Protein AF-A0A060VR24-F1 (afdb_monomer)

Mean predicted aligned error: 9.22 Å

Foldseek 3Di:
DDDDPPPFDEDEDEDDDDPPKFTWDWDWDDPDPQFWIKIKTWDIPDLAKDKDKDFPDPDDPDFKDWADWAADPVRIIMTMMTGRDGGHIYIYMYGPPPDD

Sequence (100 aa):
MGPYSIKTYYWCEAQHPLTSSLPPSVSLLQKTHSSPVTCHATGFYPSGVMVFWQKDGPDHHEDVEYGETLPNKDGTFQKNTHQWSSGKATINVWFSSQLV

Nearest PDB structures (foldseek):
  6lbe-assembly2_C  TM=8.432E-01  e=3.001E-07  Ctenopharyngodon idella
  5y91-assembly1_A  TM=9.300E-01  e=5.836E-07  Ctenopharyngodon idella
  6lbe-assembly1_A  TM=9.178E-01  e=4.942E-07  Ctenopharyngodon idella
  7llj-assembly1_C  TM=8.371E-01  e=1.918E-05  Homo sapiens
  6dfw-assembly2_D  TM=8.500E-01  e=4.151E-03  Mus musculus

Secondary structure (DSSP, 8-state):
---------EEEEEPPPPTT-BPPEEEEEESSTTSPEEEEEEEEBSS-EEEEEEESSS---TTEEEEEEEE-TTS-EEEEEEE-S-S-EEEEEEE-----

Organism: Oncorhynchus mykiss (NCBI:txid8022)

Solvent-accessible surface area (backbone atoms only — not comparable to full-atom values): 6092 Å² total; per-residue (Å²): 141,80,86,71,86,76,83,65,51,76,50,60,47,56,54,85,52,58,100,89,39,44,50,47,51,59,43,78,47,62,89,44,99,88,44,46,45,28,41,41,34,31,61,17,32,70,82,53,66,43,75,46,75,42,53,89,64,89,83,78,87,82,52,68,50,77,50,68,78,42,80,45,97,86,75,29,24,33,37,41,35,36,35,68,71,91,54,47,35,46,32,43,36,39,71,56,76,84,72,128

Structure (mmCIF, N/CA/C/O backbone):
data_AF-A0A060VR24-F1
#
_entry.id   AF-A0A060VR24-F1
#
loop_
_atom_site.group_PDB
_atom_site.id
_atom_site.type_symbol
_atom_site.label_atom_id
_atom_site.label_alt_id
_atom_site.label_comp_id
_atom_site.label_asym_id
_atom_site.label_entity_id
_atom_site.label_seq_id
_atom_site.pdbx_PDB_ins_code
_atom_site.Cartn_x
_atom_site.Cartn_y
_atom_site.Cartn_z
_atom_site.occupancy
_atom_site.B_iso_or_equiv
_atom_site.auth_seq_id
_atom_site.auth_comp_id
_atom_site.auth_asym_id
_atom_site.auth_atom_id
_atom_site.pdbx_PDB_model_num
ATOM 1 N N . MET A 1 1 ? 27.827 8.191 -26.602 1.00 37.31 1 MET A N 1
ATOM 2 C CA . MET A 1 1 ? 26.632 7.338 -26.772 1.00 37.31 1 MET A CA 1
ATOM 3 C C . MET A 1 1 ? 26.244 6.807 -25.397 1.00 37.31 1 MET A C 1
ATOM 5 O O . MET A 1 1 ? 26.782 5.796 -24.981 1.00 37.31 1 MET A O 1
ATOM 9 N N . GLY A 1 2 ? 25.427 7.534 -24.633 1.00 38.09 2 GLY A N 1
ATOM 10 C CA . GLY A 1 2 ? 24.874 7.023 -23.372 1.00 38.09 2 GLY A CA 1
ATOM 11 C C . GLY A 1 2 ? 23.423 6.633 -23.633 1.00 38.09 2 GLY A C 1
ATOM 12 O O . GLY A 1 2 ? 22.659 7.529 -23.998 1.00 38.09 2 GLY A O 1
ATOM 13 N N . PRO A 1 3 ? 23.032 5.350 -23.574 1.00 53.41 3 PRO A N 1
ATOM 14 C CA . PRO A 1 3 ? 21.689 4.980 -23.967 1.00 53.41 3 PRO A CA 1
ATOM 15 C C . PRO A 1 3 ? 20.725 5.312 -22.823 1.00 53.41 3 PRO A C 1
ATOM 17 O O . PRO A 1 3 ? 20.782 4.725 -21.752 1.00 53.41 3 PRO A O 1
ATOM 20 N N . TYR A 1 4 ? 19.870 6.299 -23.085 1.00 43.78 4 TYR A N 1
ATOM 21 C CA . TYR A 1 4 ? 18.484 6.396 -22.629 1.00 43.78 4 TYR A CA 1
ATOM 22 C C . TYR A 1 4 ? 18.223 6.102 -21.142 1.00 43.78 4 TYR A C 1
ATOM 24 O O . TYR A 1 4 ? 17.939 4.973 -20.750 1.00 43.78 4 TYR A O 1
ATOM 32 N N . SER A 1 5 ? 18.176 7.153 -20.319 1.00 39.72 5 SER A N 1
ATOM 33 C CA . SER A 1 5 ? 17.459 7.092 -19.044 1.00 39.72 5 SER A CA 1
ATOM 34 C C . SER A 1 5 ? 15.980 6.835 -19.340 1.00 39.72 5 SER A C 1
ATOM 36 O O . SER A 1 5 ? 15.238 7.760 -19.677 1.00 39.72 5 SER A O 1
ATOM 38 N N . ILE A 1 6 ? 15.547 5.577 -19.261 1.00 53.97 6 ILE A N 1
ATOM 39 C CA . ILE A 1 6 ? 14.128 5.224 -19.241 1.00 53.97 6 ILE A CA 1
ATOM 40 C C . ILE A 1 6 ? 13.524 5.982 -18.054 1.00 53.97 6 ILE A C 1
ATOM 42 O O . ILE A 1 6 ? 13.864 5.717 -16.902 1.00 53.97 6 ILE A O 1
ATOM 46 N N . LYS A 1 7 ? 12.695 6.996 -18.327 1.00 44.12 7 LYS A N 1
ATOM 47 C CA . LYS A 1 7 ? 11.958 7.712 -17.282 1.00 44.12 7 LYS A CA 1
ATOM 48 C C . LYS A 1 7 ? 10.880 6.775 -16.753 1.00 44.12 7 LYS A C 1
ATOM 50 O O . LYS A 1 7 ? 9.782 6.718 -17.299 1.00 44.12 7 LYS A O 1
ATOM 55 N N . THR A 1 8 ? 11.213 6.023 -15.715 1.00 56.66 8 THR A N 1
ATOM 56 C CA . THR A 1 8 ? 10.254 5.189 -14.997 1.00 56.66 8 THR A CA 1
ATOM 57 C C . THR A 1 8 ? 9.495 6.068 -14.014 1.00 56.66 8 THR A C 1
ATOM 59 O O . THR A 1 8 ? 10.097 6.659 -13.120 1.00 56.66 8 THR A O 1
ATOM 62 N N . TYR A 1 9 ? 8.187 6.196 -14.205 1.00 62.75 9 TYR A N 1
ATOM 63 C CA . TYR A 1 9 ? 7.302 6.890 -13.280 1.00 62.75 9 TYR A CA 1
ATOM 64 C C . TYR A 1 9 ? 6.256 5.907 -12.773 1.00 62.75 9 TYR A C 1
ATOM 66 O O . TYR A 1 9 ? 5.761 5.074 -13.529 1.00 62.75 9 TYR A O 1
ATOM 74 N N . TYR A 1 10 ? 5.954 6.001 -11.487 1.00 70.56 10 TYR A N 1
ATOM 75 C CA . TYR A 1 10 ? 5.016 5.135 -10.787 1.00 70.56 10 TYR A CA 1
ATOM 76 C C . TYR A 1 10 ? 3.962 6.020 -10.133 1.00 70.56 10 TYR A C 1
ATOM 78 O O . TYR A 1 10 ? 4.292 7.104 -9.642 1.00 70.56 10 TYR A O 1
ATOM 86 N N . TRP A 1 11 ? 2.715 5.571 -10.107 1.00 73.69 11 TRP A N 1
ATOM 87 C CA . TRP A 1 11 ? 1.647 6.262 -9.396 1.00 73.69 11 TRP A CA 1
ATOM 88 C C . TRP A 1 11 ? 0.731 5.237 -8.740 1.00 73.69 11 TRP A C 1
ATOM 90 O O . TRP A 1 11 ? 0.411 4.205 -9.329 1.00 73.69 11 TRP A O 1
ATOM 100 N N . CYS A 1 12 ? 0.351 5.521 -7.494 1.00 77.75 12 CYS A N 1
ATOM 101 C CA . CYS A 1 12 ? -0.640 4.743 -6.772 1.00 77.75 12 CYS A CA 1
ATOM 102 C C . CYS A 1 12 ? -1.860 5.608 -6.513 1.00 77.75 12 CYS A C 1
ATOM 104 O O . CYS A 1 12 ? -1.729 6.697 -5.951 1.00 77.75 12 CYS A O 1
ATOM 106 N N . GLU A 1 13 ? -3.020 5.117 -6.927 1.00 80.56 13 GLU A N 1
ATOM 107 C CA . GLU A 1 13 ? -4.286 5.820 -6.811 1.00 80.56 13 GLU A CA 1
ATOM 108 C C . GLU A 1 13 ? -5.342 4.919 -6.164 1.00 80.56 13 GLU A C 1
ATOM 110 O O . GLU A 1 13 ? -5.400 3.705 -6.379 1.00 80.56 13 GLU A O 1
ATOM 115 N N . ALA A 1 14 ? -6.170 5.542 -5.332 1.00 80.94 14 ALA A N 1
ATOM 116 C CA . ALA A 1 14 ? -7.316 4.926 -4.694 1.00 80.94 14 ALA A CA 1
ATOM 117 C C . ALA A 1 14 ? -8.596 5.396 -5.380 1.00 80.94 14 ALA A C 1
ATOM 119 O O . ALA A 1 14 ? -8.818 6.601 -5.509 1.00 80.94 14 ALA A O 1
ATOM 120 N N . GLN A 1 15 ? -9.468 4.463 -5.762 1.00 77.38 15 GLN A N 1
ATOM 121 C CA . GLN A 1 15 ? -10.792 4.826 -6.255 1.00 77.38 15 GLN A CA 1
ATOM 122 C C . GLN A 1 15 ? -11.689 5.304 -5.104 1.00 77.38 15 GLN A C 1
ATOM 124 O O . GLN A 1 15 ? -11.562 4.856 -3.960 1.00 77.38 15 GLN A O 1
ATOM 129 N N . HIS A 1 16 ? -12.638 6.191 -5.419 1.00 68.62 16 HIS A N 1
ATOM 130 C CA . HIS A 1 16 ? -13.605 6.685 -4.443 1.00 68.62 16 HIS A CA 1
ATOM 131 C C . HIS A 1 16 ? -14.412 5.539 -3.806 1.00 68.62 16 HIS A C 1
ATOM 133 O O . HIS A 1 16 ? -14.801 4.591 -4.495 1.00 68.62 16 HIS A O 1
ATOM 139 N N . PRO A 1 17 ? -14.686 5.627 -2.496 1.00 65.12 17 PRO A N 1
ATOM 140 C CA . PRO A 1 17 ? -15.408 4.603 -1.768 1.00 65.12 17 PRO A CA 1
ATOM 141 C C . PRO A 1 17 ? -16.897 4.639 -2.118 1.00 65.12 17 PRO A C 1
ATOM 143 O O . PRO A 1 17 ? -17.457 5.679 -2.470 1.00 65.12 17 PRO A O 1
ATOM 146 N N . LEU A 1 18 ? -17.559 3.492 -1.961 1.00 66.50 18 LEU A N 1
ATOM 147 C CA . LEU A 1 18 ? -19.020 3.444 -1.884 1.00 66.50 18 LEU A CA 1
ATOM 148 C C . LEU A 1 18 ? -19.486 4.218 -0.639 1.00 66.50 18 LEU A C 1
ATOM 150 O O . LEU A 1 18 ? -18.724 4.387 0.310 1.00 66.50 18 LEU A O 1
ATOM 154 N N . THR A 1 19 ? -20.744 4.661 -0.608 1.00 68.44 19 THR A N 1
ATOM 155 C CA . THR A 1 19 ? -21.294 5.583 0.411 1.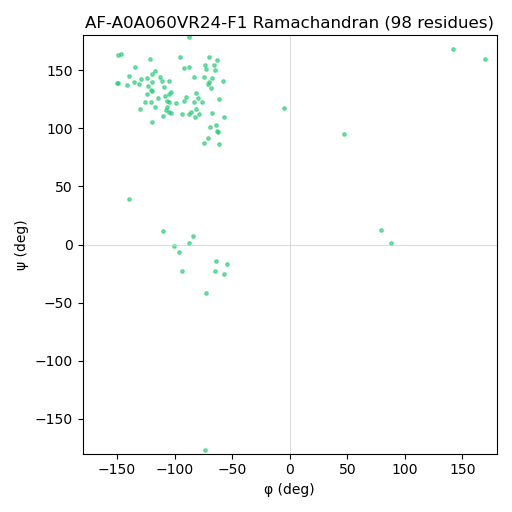00 68.44 19 THR A CA 1
ATOM 156 C C . THR A 1 19 ? -21.106 5.128 1.872 1.00 68.44 19 THR A C 1
ATOM 158 O O . THR A 1 19 ? -21.213 5.943 2.781 1.00 68.44 19 THR A O 1
ATOM 161 N N . SER A 1 20 ? -20.804 3.848 2.115 1.00 71.50 20 SER A N 1
ATOM 162 C CA . SER A 1 20 ? -20.582 3.249 3.438 1.00 71.50 20 SER A CA 1
ATOM 163 C C . SER A 1 20 ? -19.126 2.846 3.733 1.00 71.50 20 SER A C 1
ATOM 165 O O . SER A 1 20 ? -18.890 2.096 4.680 1.00 71.50 20 SER A O 1
ATOM 167 N N . SER A 1 21 ? -18.154 3.262 2.919 1.00 79.38 21 SER A N 1
ATOM 168 C CA . SER A 1 21 ? -16.754 2.832 3.016 1.00 79.38 21 SER A CA 1
ATOM 169 C C . SER A 1 21 ? -15.805 4.008 3.277 1.00 79.38 21 SER A C 1
ATOM 171 O O . SER A 1 21 ? -16.036 5.127 2.820 1.00 79.38 21 SER A O 1
ATOM 173 N N . LEU A 1 22 ? -14.732 3.754 4.035 1.00 84.38 22 LEU A N 1
ATOM 174 C CA . LEU A 1 22 ? -13.639 4.710 4.216 1.00 84.38 22 LEU A CA 1
ATOM 175 C C . LEU A 1 22 ? -12.583 4.487 3.124 1.00 84.38 22 LEU A C 1
ATOM 177 O O . LEU A 1 22 ? -12.124 3.349 2.992 1.00 84.38 22 LEU A O 1
ATOM 181 N N . PRO A 1 23 ? -12.182 5.531 2.371 1.00 83.31 23 PRO A N 1
ATOM 182 C CA . PRO A 1 23 ? -11.211 5.412 1.284 1.00 83.31 23 PRO A CA 1
ATOM 183 C C . PRO A 1 23 ? -9.811 5.059 1.803 1.00 83.31 23 PRO A C 1
ATOM 185 O O . PRO A 1 23 ? -9.404 5.598 2.834 1.00 83.31 23 PRO A O 1
ATOM 188 N N . PRO A 1 24 ? -9.022 4.232 1.087 1.00 87.06 24 PRO A N 1
ATOM 189 C CA . PRO A 1 24 ? -7.618 4.065 1.415 1.00 87.06 24 PRO A CA 1
ATOM 190 C C . PRO A 1 24 ? -6.851 5.347 1.111 1.00 87.06 24 PRO A C 1
ATOM 192 O O . PRO A 1 24 ? -6.957 5.922 0.030 1.00 87.06 24 PRO A O 1
ATOM 195 N N . SER A 1 25 ? -6.003 5.746 2.048 1.00 88.56 25 SER A N 1
ATOM 196 C CA . SER A 1 25 ? -4.887 6.641 1.770 1.00 88.56 25 SER A CA 1
ATOM 197 C C . SER A 1 25 ? -3.758 5.821 1.157 1.00 88.56 25 SER A C 1
ATOM 199 O O . SER A 1 25 ? -3.345 4.813 1.734 1.00 88.56 25 SER A O 1
ATOM 201 N N . VAL A 1 26 ? -3.274 6.239 -0.011 1.00 88.06 26 VAL A N 1
ATOM 202 C CA . VAL A 1 26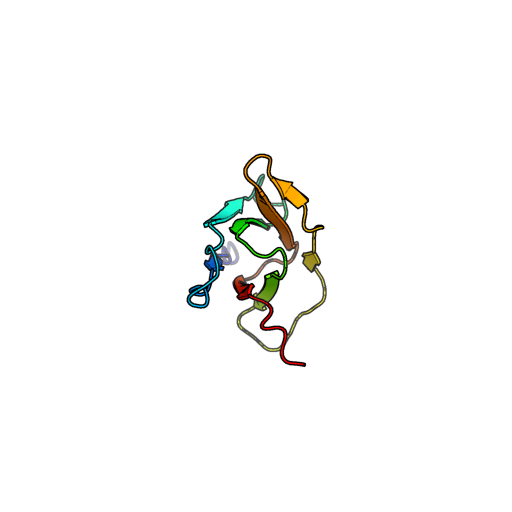 ? -2.221 5.542 -0.757 1.00 88.06 26 VAL A CA 1
ATOM 203 C C . VAL A 1 26 ? -0.930 6.344 -0.764 1.00 88.06 26 VAL A C 1
ATOM 205 O O . VAL A 1 26 ? -0.935 7.567 -0.894 1.00 88.06 26 VAL A O 1
ATOM 208 N N . SER A 1 27 ? 0.193 5.647 -0.631 1.00 88.00 27 SER A N 1
ATOM 209 C CA . SER A 1 27 ? 1.522 6.239 -0.745 1.00 88.00 27 SER A CA 1
ATOM 210 C C . SER A 1 27 ? 2.460 5.314 -1.506 1.00 88.00 27 SER A C 1
ATOM 212 O O . SER A 1 27 ? 2.375 4.087 -1.412 1.00 88.00 27 SER A O 1
ATOM 214 N N . LEU A 1 28 ? 3.350 5.925 -2.284 1.00 85.69 28 LEU A N 1
ATOM 215 C CA . LEU A 1 28 ? 4.369 5.220 -3.041 1.00 85.69 28 LEU A CA 1
ATOM 216 C C . LEU A 1 28 ? 5.694 5.278 -2.279 1.00 85.69 28 LEU A C 1
ATOM 218 O O . LEU A 1 28 ? 6.207 6.360 -1.994 1.00 85.69 28 LEU A O 1
ATOM 222 N N . LEU A 1 29 ? 6.255 4.116 -1.962 1.00 85.81 29 LEU A N 1
ATOM 223 C CA . LEU A 1 29 ? 7.496 3.983 -1.210 1.00 85.81 29 LEU A CA 1
ATOM 224 C C . LEU A 1 29 ? 8.523 3.233 -2.060 1.00 85.81 29 LEU A C 1
ATOM 226 O O . LEU A 1 29 ? 8.305 2.089 -2.454 1.00 85.81 29 LEU A O 1
ATOM 230 N N . GLN A 1 30 ? 9.673 3.856 -2.304 1.00 84.00 30 GLN A N 1
ATOM 231 C CA . GLN A 1 30 ? 10.811 3.223 -2.965 1.00 84.00 30 GLN A CA 1
ATOM 232 C C . GLN A 1 30 ? 12.065 3.464 -2.124 1.00 84.00 30 GLN A C 1
ATOM 234 O O . GLN A 1 30 ? 12.474 4.604 -1.920 1.00 84.00 30 GLN A O 1
ATOM 239 N N . LYS A 1 31 ? 12.672 2.389 -1.608 1.00 79.12 31 LYS A N 1
ATOM 240 C CA . LYS A 1 31 ? 13.844 2.496 -0.719 1.00 79.12 31 LYS A CA 1
ATOM 241 C C . LYS A 1 31 ? 15.116 2.897 -1.471 1.00 79.12 31 LYS A C 1
ATOM 243 O O . LYS A 1 31 ? 15.894 3.699 -0.972 1.00 79.12 31 LYS A O 1
ATOM 248 N N . THR A 1 32 ? 15.335 2.329 -2.657 1.00 77.19 32 THR A N 1
ATOM 249 C CA . THR A 1 32 ? 16.473 2.630 -3.540 1.00 77.19 32 THR A CA 1
ATOM 250 C C . THR A 1 32 ? 16.048 2.501 -5.003 1.00 77.19 32 THR A C 1
ATOM 252 O O . THR A 1 32 ? 15.043 1.853 -5.295 1.00 77.19 32 THR A O 1
ATOM 255 N N . HIS A 1 33 ? 16.832 3.051 -5.937 1.00 73.44 33 HIS A N 1
ATOM 256 C CA . HIS A 1 33 ? 16.571 2.916 -7.378 1.00 73.44 33 HIS A CA 1
ATOM 257 C C . HIS A 1 33 ? 16.501 1.461 -7.870 1.00 73.44 33 HIS A C 1
ATOM 259 O O . HIS A 1 33 ? 15.827 1.200 -8.861 1.00 73.44 33 HIS A O 1
ATOM 265 N N . SER A 1 34 ? 17.151 0.532 -7.164 1.00 75.31 34 SER A N 1
ATOM 266 C CA . SER A 1 34 ? 17.151 -0.904 -7.471 1.00 75.31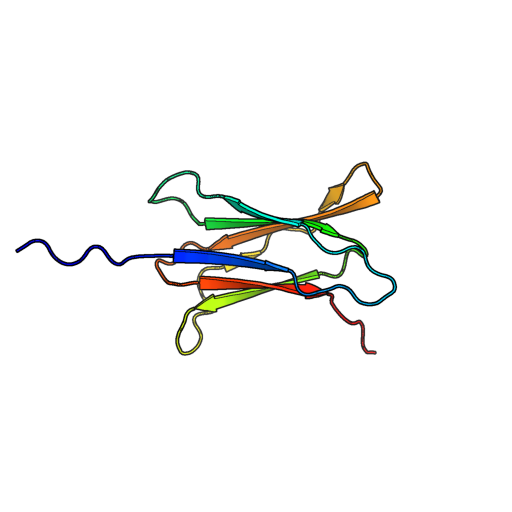 34 SER A CA 1
ATOM 267 C C . SER A 1 34 ? 16.187 -1.710 -6.591 1.00 75.31 34 SER A C 1
ATOM 269 O O . SER A 1 34 ? 16.115 -2.926 -6.725 1.00 75.31 34 SER A O 1
ATOM 271 N N . SER A 1 35 ? 15.494 -1.062 -5.649 1.00 78.25 35 SER A N 1
ATOM 272 C CA . SER A 1 35 ? 14.483 -1.692 -4.796 1.00 78.25 35 SER A CA 1
ATOM 273 C C . SER A 1 35 ? 13.112 -1.669 -5.468 1.00 78.25 35 SER A C 1
ATOM 275 O O . SER A 1 35 ? 12.830 -0.733 -6.222 1.00 78.25 35 SER A O 1
ATOM 277 N N . PRO A 1 36 ? 12.233 -2.632 -5.133 1.00 79.56 36 PRO A N 1
ATOM 278 C CA . PRO A 1 36 ? 10.888 -2.659 -5.665 1.00 79.56 36 PRO A CA 1
ATOM 279 C C . PRO A 1 36 ? 10.116 -1.446 -5.169 1.00 79.56 36 PRO A C 1
ATOM 281 O O . PRO A 1 36 ? 10.341 -0.930 -4.062 1.00 79.56 36 PRO A O 1
ATOM 284 N N . VAL A 1 37 ? 9.176 -1.014 -5.993 1.00 83.00 37 VAL A N 1
ATOM 285 C CA . VAL A 1 37 ? 8.239 0.029 -5.608 1.00 83.00 37 VAL A CA 1
ATOM 286 C C . VAL A 1 37 ? 7.139 -0.603 -4.785 1.00 83.00 37 VAL A C 1
ATOM 288 O O . VAL A 1 37 ? 6.572 -1.627 -5.156 1.00 83.00 37 VAL A O 1
ATOM 291 N N . THR A 1 38 ? 6.860 0.006 -3.641 1.00 86.75 38 THR A N 1
ATOM 292 C CA . THR A 1 38 ? 5.798 -0.419 -2.743 1.00 86.75 38 THR A CA 1
ATOM 293 C C . THR A 1 38 ? 4.653 0.572 -2.836 1.00 86.75 38 THR A C 1
ATOM 295 O O . THR A 1 38 ? 4.868 1.751 -2.558 1.00 86.75 38 THR A O 1
ATOM 298 N N . CYS A 1 39 ? 3.443 0.120 -3.168 1.00 86.12 39 CYS A N 1
ATOM 299 C CA . CYS A 1 39 ? 2.260 0.896 -2.810 1.00 86.12 39 CYS A CA 1
ATOM 300 C C . CYS A 1 39 ? 1.730 0.435 -1.460 1.00 86.12 39 CYS A C 1
ATOM 302 O O . CYS A 1 39 ? 1.426 -0.746 -1.262 1.00 86.12 39 CYS A O 1
ATOM 304 N N . HIS A 1 40 ? 1.634 1.392 -0.543 1.00 89.69 40 HIS A N 1
ATOM 305 C CA . HIS A 1 40 ? 1.033 1.222 0.768 1.00 89.69 40 HIS A CA 1
ATOM 306 C C . HIS A 1 40 ? -0.335 1.895 0.775 1.00 89.69 40 HIS A C 1
ATOM 308 O O . HIS A 1 40 ? -0.422 3.115 0.645 1.00 89.69 40 HIS A O 1
ATOM 314 N N . ALA A 1 41 ? -1.384 1.088 0.918 1.00 89.50 41 ALA A N 1
ATOM 315 C CA . ALA A 1 41 ? -2.752 1.536 1.138 1.00 89.50 41 ALA A CA 1
ATOM 316 C C . ALA A 1 41 ? -3.103 1.348 2.620 1.00 89.50 41 ALA A C 1
ATOM 318 O O . ALA A 1 41 ? -2.877 0.270 3.169 1.00 89.50 41 ALA A O 1
ATOM 319 N N . THR A 1 42 ? -3.658 2.362 3.278 1.00 91.19 42 THR A N 1
ATOM 320 C CA . THR A 1 42 ? -4.030 2.302 4.704 1.00 91.19 42 THR A CA 1
ATOM 321 C C . THR A 1 42 ? -5.244 3.174 5.011 1.00 91.19 42 THR A C 1
ATOM 323 O O . THR A 1 42 ? -5.596 4.044 4.219 1.00 91.19 42 THR A O 1
ATOM 326 N N . GLY A 1 43 ? -5.895 2.955 6.153 1.00 89.38 43 GLY A N 1
ATOM 327 C CA . GLY A 1 43 ? -7.039 3.759 6.592 1.00 89.38 43 GLY A CA 1
ATOM 328 C C . GLY A 1 43 ? -8.360 3.385 5.917 1.00 89.38 43 GLY A C 1
ATOM 329 O O . GLY A 1 43 ? -9.331 4.126 6.040 1.00 89.38 43 GLY A O 1
ATOM 330 N N . PHE A 1 44 ? -8.413 2.250 5.212 1.00 87.88 44 PHE A N 1
ATOM 331 C CA . PHE A 1 44 ? -9.622 1.808 4.521 1.00 87.88 44 PHE A CA 1
ATOM 332 C C . PHE A 1 44 ? -10.496 0.892 5.377 1.00 87.88 44 PHE A C 1
ATOM 334 O O . PHE A 1 44 ? -10.010 0.163 6.246 1.00 87.88 44 PHE A O 1
ATOM 341 N N . TYR A 1 45 ? -11.798 0.913 5.099 1.00 84.81 45 TYR A N 1
ATOM 342 C CA . TYR A 1 45 ? -12.788 0.013 5.690 1.00 84.81 45 TYR A CA 1
ATOM 343 C C . TYR A 1 45 ? -13.937 -0.231 4.698 1.00 84.81 45 TYR A C 1
ATOM 345 O O . TYR A 1 45 ? -14.391 0.739 4.080 1.00 84.81 45 TYR A O 1
ATOM 353 N N . PRO A 1 46 ? -14.466 -1.464 4.554 1.00 86.31 46 PRO A N 1
ATOM 354 C CA . PRO A 1 46 ? -14.074 -2.713 5.231 1.00 86.31 46 PRO A CA 1
ATOM 355 C C . PRO A 1 46 ? -12.740 -3.283 4.707 1.00 86.31 46 PRO A C 1
ATOM 357 O O . PRO A 1 46 ? -12.103 -2.679 3.852 1.00 86.31 46 PRO A O 1
ATOM 360 N N . SER A 1 47 ? -12.305 -4.452 5.196 1.00 84.31 47 SER A N 1
ATO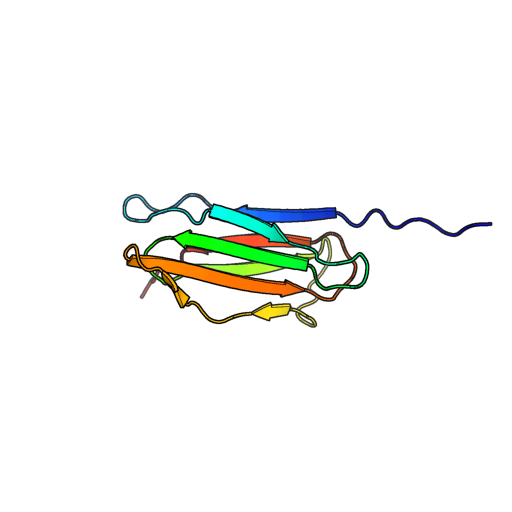M 361 C CA . SER A 1 47 ? -11.029 -5.087 4.801 1.00 84.31 47 SER A CA 1
ATOM 362 C C . SER A 1 47 ? -10.941 -5.502 3.325 1.00 84.31 47 SER A C 1
ATOM 364 O O . SER A 1 47 ? -9.857 -5.813 2.834 1.00 84.31 47 SER A O 1
ATOM 366 N N . GLY A 1 48 ? -12.070 -5.525 2.611 1.00 80.12 48 GLY A N 1
ATOM 367 C CA . GLY A 1 48 ? -12.160 -5.952 1.218 1.00 80.12 48 GLY A CA 1
ATOM 368 C C . GLY A 1 48 ? -11.594 -4.925 0.240 1.00 80.12 48 GLY A C 1
ATOM 369 O O . GLY A 1 48 ? -12.345 -4.128 -0.321 1.00 80.12 48 GLY A O 1
ATOM 370 N N . VAL A 1 49 ? -10.287 -4.994 -0.023 1.00 77.94 49 VAL A N 1
ATOM 371 C CA . VAL A 1 49 ? -9.613 -4.182 -1.043 1.00 77.94 49 VAL A CA 1
ATOM 372 C C . VAL A 1 49 ? -8.886 -5.056 -2.063 1.00 77.94 49 VAL A C 1
ATOM 374 O O . VAL A 1 49 ? -8.188 -6.021 -1.728 1.00 77.94 49 VAL A O 1
ATOM 377 N N . MET A 1 50 ? -9.020 -4.695 -3.330 1.00 77.62 50 MET A N 1
ATOM 378 C CA . MET A 1 50 ? -8.268 -5.277 -4.426 1.00 77.62 50 MET A CA 1
ATOM 379 C C . MET A 1 50 ? -7.264 -4.249 -4.940 1.00 77.62 50 MET A C 1
ATOM 381 O O . MET A 1 50 ? -7.584 -3.077 -5.109 1.00 77.62 50 MET A O 1
ATOM 385 N N . VAL A 1 51 ? -6.039 -4.701 -5.175 1.00 78.75 51 VAL A N 1
ATOM 386 C CA . VAL A 1 51 ? -4.954 -3.866 -5.690 1.00 78.75 51 VAL A CA 1
ATOM 387 C C . VAL A 1 51 ? -4.525 -4.477 -7.006 1.00 78.75 51 VAL A C 1
ATOM 389 O O . VAL A 1 51 ? -4.344 -5.690 -7.070 1.00 78.75 51 VAL A O 1
ATOM 392 N N . PHE A 1 52 ? -4.392 -3.662 -8.042 1.00 75.62 52 PHE A N 1
ATOM 393 C CA . PHE A 1 52 ? -4.001 -4.120 -9.367 1.00 75.62 52 PHE A CA 1
ATOM 394 C C . PHE A 1 52 ? -2.883 -3.250 -9.901 1.00 75.62 52 PHE A C 1
ATOM 396 O O . PHE A 1 52 ? -2.930 -2.026 -9.792 1.00 75.62 52 PHE A O 1
ATOM 403 N N . TRP 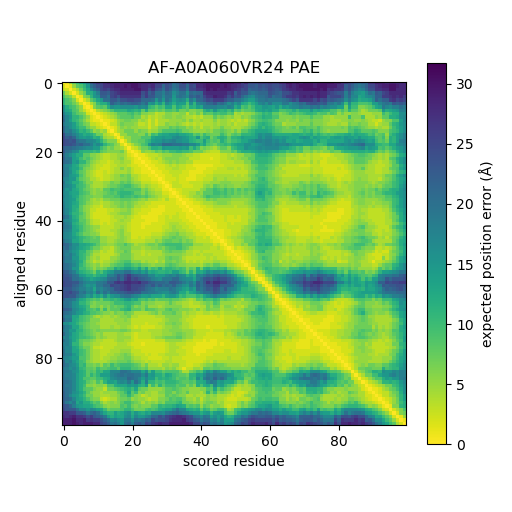A 1 53 ? -1.906 -3.902 -10.515 1.00 75.12 53 TRP A N 1
ATOM 404 C CA . TRP A 1 53 ? -0.804 -3.245 -11.194 1.00 75.12 53 TRP A CA 1
ATOM 405 C C . TRP A 1 53 ? -1.033 -3.342 -12.692 1.00 75.12 53 TRP A C 1
ATOM 407 O O . TRP A 1 53 ? -1.159 -4.438 -13.231 1.00 75.12 53 TRP A O 1
ATOM 417 N N . GLN A 1 54 ? -1.086 -2.200 -13.361 1.00 70.38 54 GLN A N 1
ATOM 418 C CA . GLN A 1 54 ? -1.197 -2.118 -14.810 1.00 70.38 54 GLN A CA 1
ATOM 419 C C . GLN A 1 54 ? 0.048 -1.431 -15.346 1.00 70.38 54 GLN A C 1
ATOM 421 O O . GLN A 1 54 ? 0.323 -0.280 -15.020 1.00 70.38 54 GLN A O 1
ATOM 426 N N . LYS A 1 55 ? 0.810 -2.135 -16.176 1.00 70.19 55 LYS A N 1
ATOM 427 C CA . LYS A 1 55 ? 1.858 -1.520 -16.990 1.00 70.19 55 LYS A CA 1
ATOM 428 C C . LYS A 1 55 ? 1.204 -0.956 -18.255 1.00 70.19 55 LYS A C 1
ATOM 430 O O . LYS A 1 55 ? 0.274 -1.571 -18.764 1.00 70.19 55 LYS A O 1
ATOM 435 N N . ASP A 1 56 ? 1.665 0.178 -18.785 1.00 62.25 56 ASP A N 1
ATOM 436 C CA . ASP A 1 56 ? 1.207 0.640 -20.111 1.00 62.25 56 ASP A CA 1
ATOM 437 C C . ASP A 1 56 ? 1.626 -0.396 -21.182 1.00 62.25 56 ASP A C 1
ATOM 439 O O . ASP A 1 56 ? 2.782 -0.415 -21.614 1.00 62.25 56 ASP A O 1
ATOM 443 N N . GLY A 1 57 ? 0.709 -1.286 -21.578 1.00 59.31 57 GLY A N 1
ATOM 444 C CA . GLY A 1 57 ? 0.929 -2.360 -22.558 1.00 59.31 57 GLY A CA 1
ATOM 445 C C . GLY A 1 57 ? 0.207 -3.668 -22.190 1.00 59.31 57 GLY A C 1
ATOM 446 O O . GLY A 1 57 ? -0.307 -3.777 -21.080 1.00 59.31 57 GLY A O 1
ATOM 447 N N . PRO A 1 58 ? 0.126 -4.656 -23.106 1.00 45.56 58 PRO A N 1
ATOM 448 C CA . PRO A 1 58 ? -0.548 -5.926 -22.840 1.00 45.56 58 PRO A CA 1
ATOM 449 C C . PRO A 1 58 ? 0.136 -6.675 -21.687 1.00 45.56 58 PRO A C 1
ATOM 451 O O . PRO A 1 58 ? 1.350 -6.872 -21.707 1.00 45.56 58 PRO A O 1
ATOM 454 N N . ASP A 1 59 ? -0.693 -7.008 -20.697 1.00 46.69 59 ASP A N 1
ATOM 455 C CA . ASP A 1 59 ? -0.466 -7.735 -19.446 1.00 46.69 59 ASP A CA 1
ATOM 456 C C . ASP A 1 59 ? 0.926 -8.323 -19.212 1.00 46.69 59 ASP A C 1
ATOM 458 O O . ASP A 1 59 ? 1.345 -9.289 -19.850 1.00 46.69 59 ASP A O 1
ATOM 462 N N . HIS A 1 60 ? 1.578 -7.833 -18.156 1.00 49.22 60 HIS A N 1
ATOM 463 C CA . HIS A 1 60 ? 2.565 -8.630 -17.444 1.00 49.22 60 HIS A CA 1
ATOM 464 C C . HIS A 1 60 ? 2.105 -8.793 -15.995 1.00 49.22 60 HIS A C 1
ATOM 466 O O . HIS A 1 60 ? 2.169 -7.863 -15.194 1.00 49.22 60 HIS A O 1
ATOM 472 N N . HIS A 1 61 ? 1.623 -9.994 -15.680 1.00 53.06 61 HIS A N 1
ATOM 473 C CA . HIS A 1 61 ? 1.222 -10.418 -14.339 1.00 53.06 61 HIS A CA 1
ATOM 474 C C . HIS A 1 61 ? 2.400 -10.927 -13.485 1.00 53.06 61 HIS A C 1
ATOM 476 O O . HIS A 1 61 ? 2.167 -11.471 -12.410 1.00 53.06 61 HIS A O 1
ATOM 482 N N . GLU A 1 62 ? 3.650 -10.812 -13.945 1.00 55.28 62 GLU A N 1
ATOM 483 C CA . GLU A 1 62 ? 4.685 -11.758 -13.502 1.00 55.28 62 GLU A CA 1
ATOM 484 C C . GLU A 1 62 ? 5.587 -11.327 -12.331 1.00 55.28 62 GLU A C 1
ATOM 486 O O . GLU A 1 62 ? 6.251 -12.195 -11.787 1.00 55.28 62 GLU A O 1
ATOM 491 N N . ASP A 1 63 ? 5.539 -10.090 -11.812 1.00 65.12 63 ASP A N 1
ATOM 492 C CA . ASP A 1 63 ? 6.409 -9.704 -10.673 1.00 65.12 63 ASP A CA 1
ATOM 493 C C . ASP A 1 63 ? 5.729 -8.829 -9.599 1.00 65.12 63 ASP A C 1
ATOM 495 O O . ASP A 1 63 ? 6.325 -7.869 -9.093 1.00 65.12 63 ASP A O 1
ATOM 499 N N . VAL A 1 64 ? 4.464 -9.106 -9.269 1.00 70.56 64 VAL A N 1
ATOM 500 C CA . VAL A 1 64 ? 3.766 -8.400 -8.181 1.00 70.56 64 VAL A CA 1
ATOM 501 C C . VAL A 1 64 ? 3.615 -9.300 -6.965 1.00 70.56 64 VAL A C 1
ATOM 503 O O . VAL A 1 64 ? 2.907 -10.305 -6.999 1.00 70.56 64 VAL A O 1
ATOM 506 N N . GLU A 1 65 ? 4.211 -8.880 -5.856 1.00 79.44 65 GLU A N 1
ATOM 507 C CA . GLU A 1 65 ? 4.001 -9.488 -4.549 1.00 79.44 65 GLU A CA 1
ATOM 508 C C . GLU A 1 65 ? 2.884 -8.736 -3.813 1.00 79.44 65 GLU A C 1
ATOM 510 O O . GLU A 1 65 ? 3.019 -7.563 -3.444 1.00 79.44 65 GLU A O 1
ATOM 515 N N . TYR A 1 66 ? 1.749 -9.408 -3.618 1.00 79.81 66 TYR A N 1
ATOM 516 C CA . TYR A 1 66 ? 0.633 -8.881 -2.839 1.00 79.81 66 TYR A CA 1
ATOM 517 C C . TYR A 1 66 ? 0.829 -9.224 -1.364 1.00 79.81 66 TYR A C 1
ATOM 519 O O . TYR A 1 66 ? 0.734 -10.385 -0.977 1.00 79.81 66 TYR A O 1
ATOM 527 N N . GLY A 1 67 ? 1.060 -8.210 -0.535 1.00 82.38 67 GLY A N 1
ATOM 528 C CA . GLY A 1 67 ? 1.089 -8.366 0.913 1.00 82.38 67 GLY A CA 1
ATOM 529 C C . GLY A 1 67 ? -0.294 -8.653 1.501 1.00 82.38 67 GLY A C 1
ATOM 530 O O . GLY A 1 67 ? -1.340 -8.392 0.889 1.00 82.38 67 GLY A O 1
ATOM 531 N N . GLU A 1 68 ? -0.291 -9.172 2.726 1.00 85.19 68 GLU A N 1
ATOM 532 C CA . GLU A 1 68 ? -1.504 -9.437 3.496 1.00 85.19 68 GLU A CA 1
ATOM 533 C C . GLU A 1 68 ? -2.240 -8.142 3.867 1.00 85.19 68 GLU A C 1
ATOM 535 O O . GLU A 1 68 ? -1.657 -7.059 3.966 1.00 85.19 68 GLU A O 1
ATOM 540 N N . THR A 1 69 ? -3.553 -8.258 4.079 1.00 87.94 69 THR A N 1
ATOM 541 C CA . THR A 1 69 ? -4.351 -7.163 4.644 1.00 87.94 69 THR A CA 1
ATOM 542 C C . THR A 1 69 ? -4.263 -7.228 6.160 1.00 87.94 69 THR A C 1
ATOM 544 O O . THR A 1 69 ? -4.748 -8.182 6.766 1.00 87.94 69 THR A O 1
ATOM 547 N N . LEU A 1 70 ? -3.649 -6.220 6.771 1.00 92.00 70 LEU A N 1
ATOM 548 C CA . LEU A 1 70 ? -3.420 -6.161 8.210 1.00 92.00 70 LEU A CA 1
ATOM 549 C C . LEU A 1 70 ? -4.390 -5.172 8.872 1.00 92.00 70 LEU A C 1
ATOM 551 O O . LEU A 1 70 ? -4.652 -4.107 8.310 1.00 92.00 70 LEU A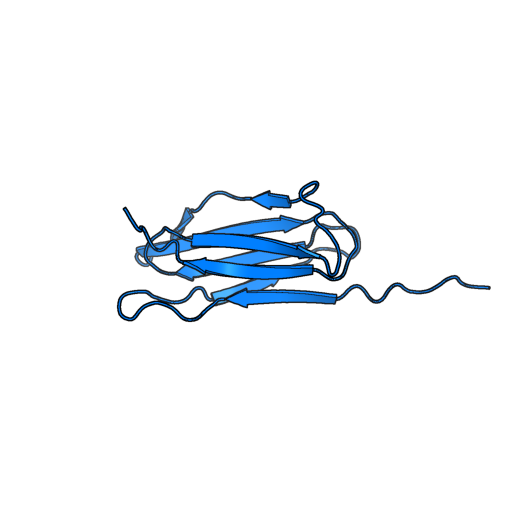 O 1
ATOM 555 N N . PRO A 1 71 ? -4.923 -5.483 10.065 1.00 93.25 71 PRO A N 1
ATOM 556 C CA . PRO A 1 71 ? -5.738 -4.545 10.826 1.00 93.25 71 PRO A CA 1
ATOM 557 C C . PRO A 1 71 ? -4.878 -3.453 11.482 1.00 93.25 71 PRO A C 1
ATOM 559 O O . PRO A 1 71 ? -3.771 -3.708 11.966 1.00 93.25 71 PRO A O 1
ATOM 562 N N . ASN A 1 72 ? -5.415 -2.238 11.542 1.00 92.94 72 ASN A N 1
ATOM 563 C CA . A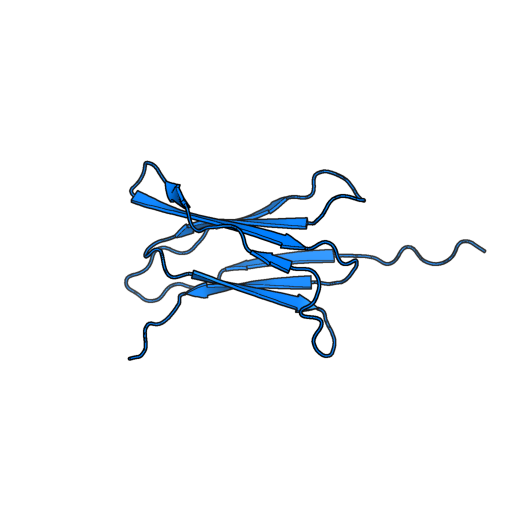SN A 1 72 ? -4.856 -1.100 12.265 1.00 92.94 72 ASN A CA 1
ATOM 564 C C . ASN A 1 72 ? -5.484 -0.977 13.664 1.00 92.94 72 ASN A C 1
ATOM 566 O O . ASN A 1 72 ? -6.568 -1.493 13.939 1.00 92.94 72 ASN A O 1
ATOM 570 N N . LYS A 1 73 ? -4.812 -0.248 14.568 1.00 92.44 73 LYS A N 1
ATOM 571 C CA . LYS A 1 73 ? -5.285 -0.030 15.952 1.00 92.44 73 LYS A CA 1
ATOM 572 C C . LYS A 1 73 ? -6.586 0.774 16.042 1.00 92.44 73 LYS A C 1
ATOM 574 O O . LYS A 1 73 ? -7.273 0.692 17.052 1.00 92.44 73 LYS A O 1
ATOM 579 N N . ASP A 1 74 ? -6.890 1.561 15.017 1.00 92.69 74 ASP A N 1
ATOM 580 C CA . ASP A 1 74 ? -8.080 2.410 14.916 1.00 92.69 74 ASP A CA 1
ATOM 581 C C . ASP A 1 74 ? -9.300 1.681 14.316 1.00 92.69 74 ASP A C 1
ATOM 583 O O . ASP A 1 74 ? -10.359 2.284 14.171 1.00 92.69 74 ASP A O 1
ATOM 587 N N . GLY A 1 75 ? -9.170 0.390 13.980 1.00 88.69 75 GLY A N 1
ATOM 588 C CA . GLY A 1 75 ? -10.234 -0.411 13.365 1.00 88.69 75 GLY A CA 1
ATOM 589 C C . GLY A 1 75 ? -10.283 -0.347 11.834 1.00 88.69 75 GLY A C 1
ATOM 590 O O . GLY A 1 75 ? -11.146 -0.987 11.232 1.00 88.69 75 GLY A O 1
ATOM 591 N N . THR A 1 76 ? -9.366 0.384 11.194 1.00 90.94 76 THR A N 1
ATOM 592 C CA . THR A 1 76 ? -9.179 0.367 9.733 1.00 90.94 76 THR A CA 1
ATOM 593 C C . THR A 1 76 ? -8.219 -0.747 9.303 1.00 90.94 76 THR A C 1
ATOM 595 O O . THR A 1 76 ? -7.693 -1.487 10.136 1.00 90.94 76 THR A O 1
ATOM 598 N N . PHE A 1 77 ? -7.978 -0.890 8.001 1.00 90.62 77 PHE A N 1
ATOM 599 C CA . PHE A 1 77 ? -7.062 -1.883 7.443 1.00 90.62 77 PHE A CA 1
ATOM 600 C C . PHE A 1 77 ? -5.942 -1.231 6.630 1.00 90.62 77 PHE A C 1
ATOM 602 O O . PHE A 1 77 ? -6.047 -0.086 6.179 1.00 90.62 77 PHE A O 1
ATOM 609 N N . GLN A 1 78 ? -4.861 -1.984 6.443 1.00 91.69 78 GLN A N 1
ATOM 610 C CA . GLN A 1 78 ? -3.739 -1.633 5.583 1.00 91.69 78 GLN A CA 1
ATOM 611 C C . GLN A 1 78 ? -3.320 -2.810 4.703 1.00 91.69 78 GLN A C 1
ATOM 613 O O . GLN A 1 78 ? -3.515 -3.969 5.067 1.00 91.69 78 GLN A O 1
ATOM 618 N N . LYS A 1 79 ? -2.735 -2.514 3.545 1.00 89.25 79 LYS A N 1
ATOM 619 C CA . LYS A 1 79 ? -2.216 -3.502 2.600 1.00 89.25 79 LYS A CA 1
ATOM 620 C C . LYS A 1 79 ? -1.020 -2.934 1.848 1.00 89.25 79 LYS A C 1
ATOM 622 O O . LYS A 1 79 ? -1.043 -1.785 1.400 1.00 89.25 79 LYS A O 1
ATOM 627 N N . ASN A 1 80 ? -0.006 -3.772 1.666 1.00 89.06 80 ASN A N 1
ATOM 628 C CA . ASN A 1 80 ? 1.195 -3.434 0.914 1.00 89.06 80 ASN A CA 1
ATOM 629 C C . ASN A 1 80 ? 1.237 -4.270 -0.358 1.00 89.06 80 ASN A C 1
ATOM 631 O O . ASN A 1 80 ? 0.846 -5.434 -0.355 1.00 89.06 80 ASN A O 1
ATOM 635 N N . THR A 1 81 ? 1.726 -3.690 -1.443 1.00 85.31 81 THR A N 1
ATOM 636 C CA . THR A 1 81 ? 2.033 -4.435 -2.666 1.00 85.31 81 THR A CA 1
ATOM 637 C C . THR A 1 81 ? 3.384 -4.001 -3.189 1.00 85.31 81 THR A C 1
ATOM 639 O O . THR A 1 81 ? 3.699 -2.812 -3.123 1.00 85.31 81 THR A O 1
ATOM 642 N N . HIS A 1 82 ? 4.177 -4.948 -3.676 1.00 84.44 82 HIS A N 1
ATOM 643 C CA . HIS A 1 82 ? 5.538 -4.712 -4.141 1.00 84.44 82 HIS A CA 1
ATOM 644 C C . HIS A 1 82 ? 5.661 -5.116 -5.610 1.00 84.44 82 HIS A C 1
ATOM 646 O O . HIS A 1 82 ? 5.228 -6.205 -5.980 1.00 84.44 82 HIS A O 1
ATOM 652 N N . GLN A 1 83 ? 6.264 -4.261 -6.438 1.00 78.94 83 GLN A N 1
ATOM 653 C CA . GLN A 1 83 ? 6.565 -4.575 -7.836 1.00 78.94 83 GLN A CA 1
ATOM 654 C C . GLN A 1 83 ? 8.054 -4.411 -8.131 1.00 78.94 83 GLN A C 1
ATOM 656 O O . GLN A 1 83 ? 8.649 -3.372 -7.825 1.00 78.94 83 GLN A O 1
ATOM 661 N N . TRP A 1 84 ? 8.640 -5.447 -8.738 1.00 71.19 84 TRP A N 1
ATOM 662 C CA . TRP A 1 84 ? 10.066 -5.507 -9.079 1.00 71.19 84 TRP A CA 1
ATOM 663 C C . TRP A 1 84 ? 10.375 -5.034 -10.509 1.00 71.19 84 TRP A C 1
ATOM 665 O O . TRP A 1 84 ? 11.499 -4.618 -10.798 1.00 71.19 84 TRP A O 1
ATOM 675 N N . SER A 1 85 ? 9.395 -5.073 -11.418 1.00 62.28 85 SER A N 1
ATOM 676 C CA . SER A 1 85 ? 9.626 -4.752 -12.828 1.00 62.28 85 SER A CA 1
ATOM 677 C C . SER A 1 85 ? 9.896 -3.258 -13.059 1.00 62.28 85 SER A C 1
ATOM 679 O O . SER A 1 85 ? 9.209 -2.385 -12.530 1.00 62.28 85 SER A O 1
ATOM 681 N N . SER A 1 86 ? 10.847 -2.953 -13.949 1.00 55.72 86 SER A N 1
ATOM 682 C CA . SER A 1 86 ? 11.045 -1.602 -14.477 1.00 55.72 86 SER A CA 1
ATOM 683 C C . SER A 1 86 ? 9.964 -1.277 -15.518 1.00 55.72 86 SER A C 1
ATOM 685 O O . SER A 1 86 ? 9.751 -1.987 -16.512 1.00 55.72 86 SER A O 1
ATOM 687 N N . GLY A 1 87 ? 9.216 -0.205 -15.279 1.00 57.06 87 GLY A N 1
ATOM 688 C CA . GLY A 1 87 ? 8.129 0.185 -16.162 1.00 57.06 87 GLY A CA 1
ATOM 689 C C . GLY A 1 87 ? 7.258 1.281 -15.586 1.00 57.06 87 GLY A C 1
ATOM 690 O O . GLY A 1 87 ? 7.221 1.515 -14.384 1.00 57.06 87 GLY A O 1
ATOM 691 N N . LYS A 1 88 ? 6.549 1.958 -16.478 1.00 57.91 88 LYS A N 1
ATOM 692 C CA . LYS A 1 88 ? 5.452 2.825 -16.100 1.00 57.91 88 LYS A CA 1
ATOM 693 C C . LYS A 1 88 ? 4.324 1.932 -15.549 1.00 57.91 88 LYS A C 1
ATOM 695 O O . LYS A 1 88 ? 3.774 1.154 -16.327 1.00 57.91 88 LYS A O 1
ATOM 700 N N . ALA A 1 89 ? 4.014 2.031 -14.257 1.00 60.47 89 ALA A N 1
ATOM 701 C CA . ALA A 1 89 ? 2.993 1.209 -13.611 1.00 60.47 89 ALA A CA 1
ATOM 702 C C . ALA A 1 89 ? 1.939 2.054 -12.884 1.00 60.47 89 ALA A C 1
ATOM 704 O O . ALA A 1 89 ? 2.258 2.840 -11.987 1.00 60.47 89 ALA A O 1
ATOM 705 N N . THR A 1 90 ? 0.688 1.851 -13.284 1.00 66.50 90 THR A N 1
ATOM 706 C CA . THR A 1 90 ? -0.527 2.314 -12.619 1.00 66.50 90 THR A CA 1
ATOM 707 C C . THR A 1 90 ? -0.865 1.322 -11.524 1.00 66.50 90 THR A C 1
ATOM 709 O O . THR A 1 90 ? -1.072 0.140 -11.808 1.00 66.50 90 THR A O 1
ATOM 712 N N . ILE A 1 91 ? -0.960 1.781 -10.284 1.00 70.38 91 ILE A N 1
ATOM 713 C CA . ILE A 1 91 ? -1.471 0.954 -9.195 1.00 70.38 91 ILE A CA 1
ATOM 714 C C . ILE A 1 91 ? -2.843 1.475 -8.854 1.00 70.38 91 ILE A C 1
ATOM 716 O O . ILE A 1 91 ? -2.985 2.606 -8.391 1.00 70.38 91 ILE A O 1
ATOM 720 N N . ASN A 1 92 ? -3.836 0.634 -9.076 1.00 73.00 92 ASN A N 1
ATOM 721 C CA . ASN A 1 92 ? -5.206 0.970 -8.777 1.00 73.00 92 ASN A CA 1
ATOM 722 C C . ASN A 1 92 ? -5.680 0.171 -7.571 1.00 73.00 92 ASN A C 1
ATOM 724 O O . ASN A 1 92 ? -5.556 -1.059 -7.531 1.00 73.00 92 ASN A O 1
ATOM 728 N N . VAL A 1 93 ? -6.227 0.886 -6.596 1.00 77.06 93 VAL A N 1
ATOM 729 C CA . VAL A 1 93 ? -6.789 0.314 -5.377 1.00 77.06 93 VAL A CA 1
ATOM 730 C C . VAL A 1 93 ? -8.303 0.486 -5.420 1.00 77.06 93 VAL A C 1
ATOM 732 O O . VAL A 1 93 ? -8.812 1.603 -5.319 1.00 77.06 93 VAL A O 1
ATOM 735 N N . TRP A 1 94 ? -9.026 -0.624 -5.566 1.00 73.81 94 TRP A N 1
ATOM 736 C CA . TRP A 1 94 ? -10.488 -0.649 -5.619 1.00 73.81 94 TRP A CA 1
ATOM 737 C C . TRP A 1 94 ? -11.072 -1.440 -4.455 1.00 73.81 94 TRP A C 1
ATOM 739 O O . TRP A 1 94 ? -10.496 -2.423 -3.987 1.00 73.81 94 TRP A O 1
ATOM 749 N N . PHE A 1 95 ? -12.264 -1.051 -4.018 1.00 69.62 95 PHE A N 1
ATOM 750 C CA . PHE A 1 95 ? -13.027 -1.851 -3.071 1.00 69.62 95 PHE A CA 1
ATOM 751 C C . PHE A 1 95 ? -13.561 -3.104 -3.749 1.00 69.62 95 PHE A C 1
ATOM 753 O O . PHE A 1 95 ? -14.063 -3.056 -4.872 1.00 69.62 95 PHE A O 1
ATOM 760 N N . SER A 1 96 ? -13.478 -4.229 -3.044 1.00 63.16 96 SER A N 1
ATOM 761 C CA . SER 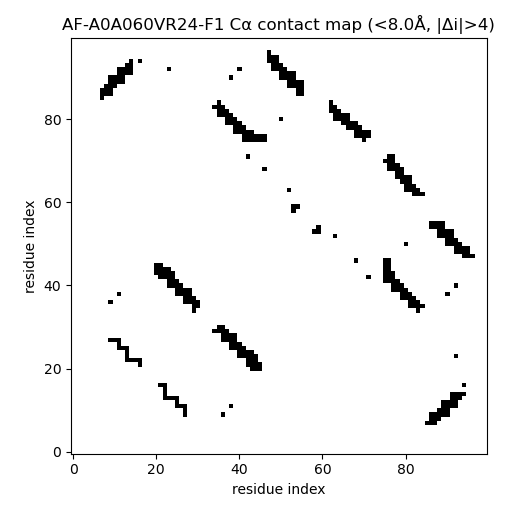A 1 96 ? -14.238 -5.408 -3.429 1.00 63.16 96 SER A CA 1
ATOM 762 C C . SER A 1 96 ? -15.710 -5.108 -3.168 1.00 63.16 96 SER A C 1
ATOM 764 O O . SER A 1 96 ? -16.169 -5.144 -2.026 1.00 63.16 96 SER A O 1
ATOM 766 N N . SER A 1 97 ? -16.461 -4.767 -4.216 1.00 51.53 97 SER A N 1
ATOM 767 C CA . SER A 1 97 ? -17.905 -4.947 -4.177 1.00 51.53 97 SER A CA 1
ATOM 768 C C . SER A 1 97 ? -18.129 -6.451 -4.055 1.00 51.53 97 SER A C 1
ATOM 770 O O . SER A 1 97 ? -17.964 -7.171 -5.039 1.00 51.53 97 SER A O 1
ATOM 772 N N . GLN A 1 98 ? -18.460 -6.951 -2.865 1.00 47.06 98 GLN A N 1
ATOM 773 C CA . GLN A 1 98 ? -19.110 -8.253 -2.759 1.00 47.06 98 GLN A CA 1
ATOM 774 C C . GLN A 1 98 ? -20.449 -8.150 -3.503 1.00 47.06 98 GLN A C 1
ATOM 776 O O . GLN A 1 98 ? -21.469 -7.798 -2.918 1.00 47.06 98 GLN A O 1
ATOM 781 N N . LEU A 1 99 ? -20.434 -8.388 -4.812 1.00 38.38 99 LEU A N 1
ATOM 782 C CA . LEU A 1 99 ? -21.595 -8.916 -5.502 1.00 38.38 99 LEU A CA 1
ATOM 783 C C . LEU A 1 99 ? -21.543 -10.422 -5.256 1.00 38.38 99 LEU A C 1
ATOM 785 O O . LEU A 1 99 ? -20.626 -11.102 -5.716 1.00 38.38 99 LEU A O 1
ATOM 789 N N . VAL A 1 100 ? -22.481 -10.893 -4.437 1.00 36.59 100 VAL A N 1
ATOM 790 C CA . VAL A 1 100 ? -23.028 -12.243 -4.601 1.00 36.59 100 VAL A CA 1
ATOM 791 C C . VAL A 1 100 ? -23.637 -12.328 -5.997 1.00 36.59 100 VAL A C 1
ATOM 793 O O . VAL A 1 100 ? -24.251 -11.315 -6.411 1.00 36.59 100 VAL A O 1
#

InterPro domains:
  IPR003597 Immunoglobulin C1-set [PF07654] (22-79)
  IPR003597 Immunoglobulin C1-set [SM00407] (34-92)
  IPR007110 Immunoglobulin-like domain [PS50835] (17-100)
  IPR013783 Immunoglobulin-like fold [G3DSA:2.60.40.10] (26-80)
  IPR036179 Immunoglobulin-like domain superfamily [SSF48726] (22-84)
  IPR050208 Antigen-presenting and immune regulatory MHC class I-related [PTHR16675] (18-80)

Radius of gyration: 15.02 Å; Cα contacts (8 Å, |Δi|>4): 199; chains: 1; bounding box: 50×20×43 Å

pLDDT: mean 73.18, std 15.31, ra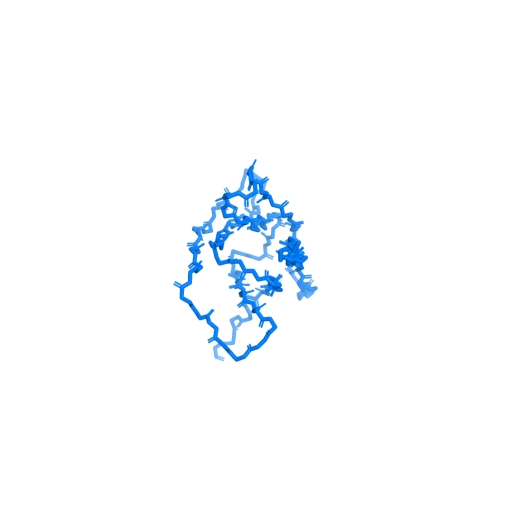nge [36.59, 93.25]